Protein AF-A0A2T4TJX4-F1 (afdb_monomer_lite)

Structure (mmCIF, N/CA/C/O backbone):
data_AF-A0A2T4TJX4-F1
#
_entry.id   AF-A0A2T4TJX4-F1
#
loop_
_atom_site.group_PDB
_atom_site.id
_atom_site.type_symbol
_atom_site.label_atom_id
_atom_site.label_alt_id
_atom_site.label_comp_id
_atom_site.label_asym_id
_atom_site.label_entity_id
_atom_site.label_seq_id
_atom_site.pdbx_PDB_ins_code
_atom_site.Cartn_x
_atom_site.Cartn_y
_atom_site.Cartn_z
_atom_site.occupancy
_atom_site.B_iso_or_equiv
_atom_site.auth_seq_id
_atom_site.auth_comp_id
_atom_site.auth_asym_id
_atom_site.auth_atom_id
_atom_site.pdbx_PDB_model_num
ATOM 1 N N . MET A 1 1 ? -7.345 8.779 -8.470 1.00 85.12 1 MET A N 1
ATOM 2 C CA . MET A 1 1 ? -8.689 8.912 -7.868 1.00 85.12 1 MET A CA 1
ATOM 3 C C . MET A 1 1 ? -8.819 10.264 -7.173 1.00 85.12 1 MET A C 1
ATOM 5 O O . MET A 1 1 ? -7.843 10.689 -6.559 1.00 85.12 1 MET A O 1
ATOM 9 N N . PRO A 1 2 ? -9.970 10.950 -7.281 1.00 88.75 2 PRO A N 1
ATOM 10 C CA . PRO A 1 2 ? -10.201 12.232 -6.609 1.00 88.75 2 PRO A CA 1
ATOM 11 C C . PRO A 1 2 ? -10.253 12.102 -5.077 1.00 88.75 2 PRO A C 1
ATOM 13 O O . PRO A 1 2 ? -10.647 11.059 -4.547 1.00 88.75 2 PRO A O 1
ATOM 16 N N . ALA A 1 3 ? -9.875 13.160 -4.354 1.00 90.31 3 ALA A N 1
ATOM 17 C CA . ALA A 1 3 ? -9.869 13.176 -2.885 1.00 90.31 3 ALA A CA 1
ATOM 18 C C . ALA A 1 3 ? -11.285 13.048 -2.293 1.00 90.31 3 ALA A C 1
ATOM 20 O O . ALA A 1 3 ? -11.473 12.460 -1.227 1.00 90.31 3 ALA A O 1
ATOM 21 N N . GLU A 1 4 ? -12.278 13.536 -3.029 1.00 94.81 4 GLU A N 1
ATOM 22 C CA . GLU A 1 4 ? -13.701 13.536 -2.708 1.00 94.81 4 GLU A CA 1
ATOM 23 C C . GLU A 1 4 ? -14.242 12.114 -2.518 1.00 94.81 4 GLU A C 1
ATOM 25 O O . GLU A 1 4 ? -15.106 11.889 -1.671 1.00 94.81 4 GLU A O 1
ATOM 30 N N . VAL A 1 5 ? -13.696 11.129 -3.246 1.00 94.06 5 VAL A N 1
ATOM 31 C CA . VAL A 1 5 ? -14.071 9.715 -3.087 1.00 94.06 5 VAL A CA 1
ATOM 32 C C . VAL A 1 5 ? -13.666 9.212 -1.704 1.00 94.06 5 VAL A C 1
ATOM 34 O O . VAL A 1 5 ? -14.482 8.627 -0.990 1.00 94.06 5 VAL A O 1
ATOM 37 N N . PHE A 1 6 ? -12.429 9.489 -1.280 1.00 96.06 6 PHE A N 1
ATOM 38 C CA . PHE A 1 6 ? -11.968 9.122 0.058 1.00 96.06 6 PHE A CA 1
ATOM 39 C C . PHE A 1 6 ? -12.780 9.828 1.138 1.00 96.06 6 PHE A C 1
ATOM 41 O O . PHE A 1 6 ? -13.144 9.199 2.129 1.00 96.06 6 PHE A O 1
ATOM 48 N N . GLU A 1 7 ? -13.079 11.115 0.965 1.00 95.94 7 GLU A N 1
ATOM 49 C CA . GLU A 1 7 ? -13.890 11.875 1.918 1.00 95.94 7 GLU A CA 1
ATOM 50 C C . GLU A 1 7 ? -15.292 11.294 2.059 1.00 95.94 7 GLU A C 1
ATOM 52 O O . GLU A 1 7 ? -15.734 11.054 3.183 1.00 95.94 7 GLU A O 1
ATOM 57 N N . TYR A 1 8 ? -15.951 10.993 0.939 1.00 96.94 8 TYR A N 1
ATOM 58 C CA . TYR A 1 8 ? -17.270 10.374 0.929 1.00 96.94 8 TYR A CA 1
ATOM 59 C C . TYR A 1 8 ? -17.267 9.012 1.631 1.00 96.94 8 TYR A C 1
ATOM 61 O O . TYR A 1 8 ? -18.041 8.805 2.567 1.00 96.94 8 TYR A O 1
ATOM 69 N N . LEU A 1 9 ? -16.371 8.099 1.236 1.00 96.50 9 LEU A N 1
ATOM 70 C CA . LEU A 1 9 ? -16.286 6.756 1.820 1.00 96.50 9 LEU A CA 1
ATOM 71 C C . LEU A 1 9 ? -15.989 6.818 3.321 1.00 96.50 9 LEU A C 1
ATOM 73 O O . LEU A 1 9 ? -16.654 6.166 4.125 1.00 96.50 9 LEU A O 1
ATOM 77 N N . THR A 1 10 ? -15.020 7.650 3.709 1.00 95.19 10 THR A N 1
ATOM 78 C CA . THR A 1 10 ? -14.611 7.816 5.108 1.00 95.19 10 THR A CA 1
ATOM 79 C C . THR A 1 10 ? -15.735 8.395 5.947 1.00 95.19 10 THR A C 1
ATOM 81 O O . THR A 1 10 ? -15.991 7.900 7.043 1.00 95.19 10 THR A O 1
ATOM 84 N N . LYS A 1 11 ? -16.403 9.441 5.452 1.00 96.19 11 LYS A N 1
ATOM 85 C CA . LYS A 1 11 ? -17.504 10.096 6.154 1.00 96.19 11 LYS A CA 1
ATOM 86 C C . LYS A 1 11 ? -18.660 9.123 6.353 1.00 96.19 11 LYS A C 1
ATOM 88 O O . LYS A 1 11 ? -19.028 8.874 7.497 1.00 96.19 11 LYS A O 1
ATOM 93 N N . THR A 1 12 ? -19.143 8.508 5.274 1.00 96.69 12 THR A N 1
ATOM 94 C CA . THR A 1 12 ? -20.238 7.529 5.316 1.00 96.69 12 THR A CA 1
ATOM 95 C C . THR A 1 12 ? -19.931 6.390 6.289 1.00 96.69 12 THR A C 1
ATOM 97 O O . THR A 1 12 ? -20.727 6.096 7.176 1.00 96.69 12 THR A O 1
ATOM 100 N N . PHE A 1 13 ? -18.739 5.796 6.197 1.00 96.12 13 PHE A N 1
ATOM 101 C CA . PHE A 1 13 ? -18.341 4.689 7.065 1.00 96.12 13 PHE A CA 1
ATOM 102 C C . PHE A 1 13 ? -18.159 5.108 8.534 1.00 96.12 13 PHE A C 1
ATOM 104 O O . PHE A 1 13 ? -18.405 4.330 9.452 1.00 96.12 13 PHE A O 1
ATOM 111 N N . ASN A 1 14 ? -17.706 6.331 8.799 1.00 95.69 14 ASN A N 1
ATOM 112 C CA . ASN A 1 14 ? -17.482 6.794 10.166 1.00 95.69 14 ASN A CA 1
ATOM 113 C C . ASN A 1 14 ? -18.774 7.282 10.846 1.00 95.69 14 ASN A C 1
ATOM 115 O O . ASN A 1 14 ? -18.869 7.212 12.073 1.00 95.69 14 ASN A O 1
ATOM 119 N N . GLU A 1 15 ? -19.731 7.823 10.094 1.00 96.25 15 GLU A N 1
ATOM 120 C CA . GLU A 1 15 ? -20.992 8.355 10.630 1.00 96.25 15 GLU A CA 1
ATOM 121 C C . GLU A 1 15 ? -22.041 7.264 10.876 1.00 96.25 15 GLU A C 1
ATOM 123 O O . GLU A 1 15 ? -22.908 7.438 11.732 1.00 96.25 15 GLU A O 1
ATOM 128 N N . ASP A 1 16 ? -21.926 6.117 10.206 1.00 96.44 16 ASP A N 1
ATOM 129 C CA . ASP A 1 16 ? -22.797 4.967 10.429 1.00 96.44 16 ASP A CA 1
ATOM 130 C C . ASP A 1 16 ? -22.597 4.335 11.823 1.00 96.44 16 ASP A C 1
ATOM 132 O O . ASP A 1 16 ? -21.482 4.142 12.322 1.00 96.44 16 ASP A O 1
ATOM 136 N N . ASN A 1 17 ? -23.703 4.008 12.492 1.00 96.31 17 ASN A N 1
ATOM 137 C CA . ASN A 1 17 ? -23.692 3.513 13.868 1.00 96.31 17 ASN A CA 1
ATOM 138 C C . ASN A 1 17 ? -23.061 2.114 14.005 1.00 96.31 17 ASN A C 1
ATOM 140 O O . ASN A 1 17 ? -22.468 1.822 15.046 1.00 96.31 17 ASN A O 1
ATOM 144 N N . ILE A 1 18 ? -23.129 1.272 12.972 1.00 96.31 18 ILE A N 1
ATOM 145 C CA . ILE A 1 18 ? -22.550 -0.075 12.950 1.00 96.31 18 ILE A CA 1
ATOM 146 C C . ILE A 1 18 ? -21.033 0.012 12.752 1.00 96.31 18 ILE A C 1
ATOM 148 O O . ILE A 1 18 ? -20.277 -0.697 13.434 1.00 96.31 18 ILE A O 1
ATOM 152 N N . THR A 1 19 ? -20.573 0.880 11.848 1.00 96.38 19 THR A N 1
ATOM 153 C CA . THR A 1 19 ? -19.160 0.957 11.443 1.00 96.38 19 THR A CA 1
ATOM 154 C C . THR A 1 19 ? -18.342 2.015 12.185 1.00 96.38 19 THR A C 1
ATOM 156 O O . THR A 1 19 ? -17.115 1.907 12.228 1.00 96.38 19 THR A O 1
ATOM 159 N N . SER A 1 20 ? -18.973 2.960 12.890 1.00 95.12 20 SER A N 1
ATOM 160 C CA . SER A 1 20 ? -18.295 4.013 13.671 1.00 95.12 20 SER A CA 1
ATOM 161 C C . SER A 1 20 ? -17.261 3.500 14.686 1.00 95.12 20 SER A C 1
ATOM 163 O O . SER A 1 20 ? -16.271 4.179 14.965 1.00 95.12 20 SER A O 1
ATOM 165 N N . LYS A 1 21 ? -17.426 2.280 15.212 1.00 95.38 21 LYS A N 1
ATOM 166 C CA . LYS A 1 21 ? -16.451 1.631 16.112 1.00 95.38 21 LYS A CA 1
ATOM 167 C C . LYS A 1 21 ? -15.085 1.364 15.462 1.00 95.38 21 LYS A C 1
ATOM 169 O O . LYS A 1 21 ? -14.114 1.110 16.172 1.00 95.38 21 LYS A O 1
ATOM 174 N N . TYR A 1 22 ? -15.003 1.427 14.134 1.00 95.06 22 TYR A N 1
ATOM 175 C CA . TYR A 1 22 ? -13.787 1.210 13.354 1.00 95.06 22 TYR A CA 1
ATOM 176 C C . TYR A 1 22 ? -13.114 2.511 12.889 1.00 95.06 22 TYR A C 1
ATOM 178 O O . TYR A 1 22 ? -12.171 2.457 12.104 1.00 95.06 22 TYR A O 1
ATOM 186 N N . LYS A 1 23 ? -13.552 3.682 13.379 1.00 94.19 23 LYS A N 1
ATOM 187 C CA . LYS A 1 23 ? -12.984 4.998 13.018 1.00 94.19 23 LYS A CA 1
ATOM 188 C C . LYS A 1 23 ? -11.459 5.037 13.059 1.00 94.19 23 LYS A C 1
ATOM 190 O O . LYS A 1 23 ? -10.845 5.572 12.139 1.00 94.19 23 LYS A O 1
ATOM 195 N N . GLU A 1 24 ? -10.873 4.414 14.078 1.00 91.94 24 GLU A N 1
ATOM 196 C CA . GLU A 1 24 ? -9.431 4.449 14.313 1.00 91.94 24 GLU A CA 1
ATOM 197 C C . GLU A 1 24 ? -8.616 3.406 13.540 1.00 91.94 24 GLU A C 1
ATOM 199 O O . GLU A 1 24 ? -7.388 3.466 13.5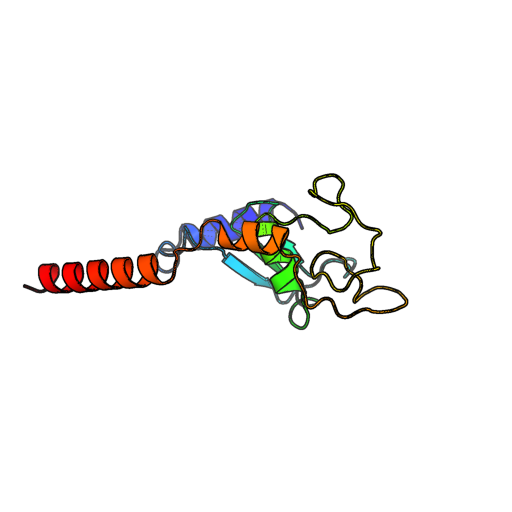86 1.00 91.94 24 GLU A O 1
ATOM 204 N N . TYR A 1 25 ? -9.267 2.490 12.825 1.00 93.56 25 TYR A N 1
ATOM 205 C CA . TYR A 1 25 ? -8.611 1.426 12.067 1.00 93.56 25 TYR A CA 1
ATOM 206 C C . TYR A 1 25 ? -8.250 1.900 10.657 1.00 93.56 25 TYR A C 1
ATOM 208 O O . TYR A 1 25 ? -8.874 2.820 10.123 1.00 93.56 25 TYR A O 1
ATOM 216 N N . HIS A 1 26 ? -7.274 1.228 10.045 1.00 94.69 26 HIS A N 1
ATOM 217 C CA . HIS A 1 26 ? -7.072 1.313 8.602 1.00 94.69 26 HIS A CA 1
ATOM 218 C C . HIS A 1 26 ? -8.270 0.676 7.889 1.00 94.69 26 HIS A C 1
ATOM 220 O O . HIS A 1 26 ? -8.765 -0.373 8.308 1.00 94.69 26 HIS A O 1
ATOM 226 N N . LYS A 1 27 ? -8.743 1.326 6.830 1.00 96.25 27 LYS A N 1
ATOM 227 C CA . LYS A 1 27 ? -9.905 0.939 6.034 1.00 96.25 27 LYS A CA 1
ATOM 228 C C . LYS A 1 27 ? -9.439 0.738 4.606 1.00 96.25 27 LYS A C 1
ATOM 230 O O . LYS A 1 27 ? -8.871 1.646 4.002 1.00 96.25 27 LYS A O 1
ATOM 235 N N . ILE A 1 28 ? -9.696 -0.456 4.094 1.00 97.56 28 ILE A N 1
ATOM 236 C CA . ILE A 1 28 ? -9.428 -0.819 2.710 1.00 97.56 28 ILE A CA 1
ATOM 237 C C . ILE A 1 28 ? -10.790 -1.031 2.058 1.00 97.56 28 ILE A C 1
ATOM 239 O O . ILE A 1 28 ? -11.534 -1.930 2.452 1.00 97.56 28 ILE A O 1
ATOM 243 N N . PHE A 1 29 ? -11.138 -0.158 1.120 1.00 97.25 29 PHE A N 1
ATOM 244 C CA . PHE A 1 29 ? -12.376 -0.232 0.358 1.00 97.25 29 PHE A CA 1
ATOM 245 C C . PHE A 1 29 ? -12.101 -0.936 -0.966 1.00 97.25 29 PHE A C 1
ATOM 247 O O . PHE A 1 29 ? -11.223 -0.521 -1.717 1.00 97.25 29 PHE A O 1
ATOM 254 N N . PHE A 1 30 ? -12.862 -1.984 -1.256 1.00 96.81 30 PHE A N 1
ATOM 255 C CA . PHE A 1 30 ? -12.781 -2.703 -2.522 1.00 96.81 30 PHE A CA 1
ATOM 256 C C . PHE A 1 30 ? -13.939 -2.265 -3.409 1.00 96.81 30 PHE A C 1
ATOM 258 O O . PHE A 1 30 ? -15.099 -2.445 -3.036 1.00 96.81 30 PHE A O 1
ATOM 265 N N . LEU A 1 31 ? -13.626 -1.681 -4.561 1.00 94.88 31 LEU A N 1
ATOM 266 C CA . LEU A 1 31 ? -14.616 -1.243 -5.538 1.00 94.88 31 LEU A CA 1
ATOM 267 C C . LEU A 1 31 ? -14.474 -2.106 -6.787 1.00 94.88 31 LEU A C 1
ATOM 269 O O . LEU A 1 31 ? -13.397 -2.188 -7.374 1.00 94.88 31 LEU A O 1
ATOM 273 N N . ASN A 1 32 ? -15.566 -2.744 -7.206 1.00 94.50 32 ASN A N 1
ATOM 274 C CA . ASN A 1 32 ? -15.597 -3.521 -8.444 1.00 94.50 32 ASN A CA 1
ATOM 275 C C . ASN A 1 32 ? -15.769 -2.598 -9.663 1.00 94.50 32 ASN A C 1
ATOM 277 O O . ASN A 1 32 ? -16.734 -2.702 -10.416 1.00 94.50 32 ASN A O 1
ATOM 281 N N . GLU A 1 33 ? -14.851 -1.648 -9.798 1.00 92.62 33 GLU A N 1
ATOM 282 C CA . GLU A 1 33 ? -14.835 -0.615 -10.828 1.00 92.62 33 GLU A CA 1
ATOM 283 C C . GLU A 1 33 ? -13.431 -0.502 -11.425 1.00 92.62 33 GLU A C 1
ATOM 285 O O . GLU A 1 33 ? -12.447 -0.940 -10.825 1.00 92.62 33 GLU A O 1
ATOM 290 N N . LYS A 1 34 ? -13.344 0.104 -12.609 1.00 91.88 34 LYS A N 1
ATOM 291 C CA . LYS A 1 34 ? -12.090 0.498 -13.253 1.00 91.88 34 LYS A CA 1
ATOM 292 C C . LYS A 1 34 ? -12.090 2.011 -13.458 1.00 91.88 34 LYS A C 1
ATOM 294 O O . LYS A 1 34 ? -13.156 2.601 -13.627 1.00 91.88 34 LYS A O 1
ATOM 299 N N . ASN A 1 35 ? -10.916 2.635 -13.468 1.00 88.19 35 ASN A N 1
ATOM 300 C CA . ASN A 1 35 ? -10.783 4.015 -13.937 1.00 88.19 35 ASN A CA 1
ATOM 301 C C . ASN A 1 35 ? -10.882 4.093 -15.470 1.00 88.19 35 ASN A C 1
ATOM 303 O O . ASN A 1 35 ? -10.704 3.089 -16.153 1.00 88.19 35 ASN A O 1
ATOM 307 N N . GLU A 1 36 ? -11.158 5.290 -15.997 1.00 84.94 36 GLU A N 1
ATOM 308 C CA . GLU A 1 36 ? -11.407 5.529 -17.430 1.00 84.94 36 GLU A CA 1
ATOM 309 C C . GLU A 1 36 ? -10.291 5.007 -18.346 1.00 84.94 36 GLU A C 1
ATOM 311 O O . GLU A 1 36 ? -10.566 4.465 -19.412 1.00 84.94 36 GLU A O 1
ATOM 316 N N . ASP A 1 37 ? -9.037 5.145 -17.919 1.00 85.56 37 ASP A N 1
ATOM 317 C CA . ASP A 1 37 ? -7.839 4.708 -18.635 1.00 85.56 37 ASP A CA 1
ATOM 318 C C . ASP A 1 37 ? -7.305 3.340 -18.167 1.00 85.56 37 ASP A C 1
ATOM 320 O O . ASP A 1 37 ? -6.230 2.929 -18.596 1.00 85.56 37 ASP A O 1
ATOM 324 N N . GLU A 1 38 ? -8.031 2.638 -17.285 1.00 82.00 38 GLU A N 1
ATOM 325 C CA . GLU A 1 38 ? -7.698 1.324 -16.696 1.00 82.00 38 GLU A CA 1
ATOM 326 C C . GLU A 1 38 ? -6.288 1.210 -16.068 1.00 82.00 38 GLU A C 1
ATOM 328 O O . GLU A 1 38 ? -5.806 0.116 -15.777 1.00 82.00 38 GLU A O 1
ATOM 333 N N . SER A 1 39 ? -5.619 2.341 -15.835 1.00 86.00 39 SER A N 1
ATOM 334 C CA . SER A 1 39 ? -4.233 2.410 -15.364 1.00 86.00 39 SER A CA 1
ATOM 335 C C . SER A 1 39 ? -4.083 2.317 -13.843 1.00 86.00 39 SER A C 1
ATOM 337 O O . SER A 1 39 ? -2.973 2.137 -13.342 1.00 86.00 39 SER A O 1
ATOM 339 N N . LEU A 1 40 ? -5.180 2.465 -13.091 1.00 90.62 40 LEU A N 1
ATOM 340 C CA . LEU A 1 40 ? -5.161 2.574 -11.638 1.00 90.62 40 LEU A CA 1
ATOM 341 C C . LEU A 1 40 ? -5.738 1.311 -11.016 1.00 90.62 40 LEU A C 1
ATOM 343 O O . LEU A 1 40 ? -6.900 0.965 -11.216 1.00 90.62 40 LEU A O 1
ATOM 347 N N . TYR A 1 41 ? -4.917 0.637 -10.223 1.00 94.94 41 TYR A N 1
ATOM 348 C CA . TYR A 1 41 ? -5.297 -0.616 -9.578 1.00 94.94 41 TYR A CA 1
ATOM 349 C C . TYR A 1 41 ? -5.739 -0.371 -8.135 1.00 94.94 41 TYR A C 1
ATOM 351 O O . TYR A 1 41 ? -6.603 -1.067 -7.605 1.00 94.94 41 TYR A O 1
ATOM 359 N N . GLY A 1 42 ? -5.190 0.662 -7.503 1.00 95.81 42 GLY A N 1
ATOM 360 C CA . GLY A 1 42 ? -5.529 1.093 -6.161 1.00 95.81 42 GLY A CA 1
ATOM 361 C C . GLY A 1 42 ? -4.891 2.438 -5.853 1.00 95.81 42 GLY A C 1
ATOM 362 O O . GLY A 1 42 ? -4.139 2.984 -6.657 1.00 95.81 42 GLY A O 1
ATOM 363 N N . GLN A 1 43 ? -5.259 3.006 -4.712 1.00 96.81 43 GLN A N 1
ATOM 364 C CA . GLN A 1 43 ? -4.683 4.241 -4.212 1.00 96.81 43 GLN A CA 1
ATOM 365 C C . GLN A 1 43 ? -4.859 4.333 -2.691 1.00 96.81 43 GLN A C 1
ATOM 367 O O . GLN A 1 43 ? -5.970 4.212 -2.169 1.00 96.81 43 GLN A O 1
ATOM 372 N N . ALA A 1 44 ? -3.784 4.627 -1.970 1.00 97.56 44 ALA A N 1
ATOM 373 C CA . ALA A 1 44 ? -3.853 5.198 -0.631 1.00 97.56 44 ALA A CA 1
ATOM 374 C C . ALA A 1 44 ? -4.248 6.676 -0.702 1.00 97.56 44 ALA A C 1
ATOM 376 O O . ALA A 1 44 ? -3.776 7.412 -1.572 1.00 97.56 44 ALA A O 1
ATOM 377 N N . ARG A 1 45 ? -5.047 7.162 0.256 1.00 96.56 45 ARG A N 1
ATOM 378 C CA . ARG A 1 45 ? -5.454 8.579 0.297 1.00 96.56 45 ARG A CA 1
ATOM 379 C C . ARG A 1 45 ? -4.248 9.519 0.251 1.00 96.56 45 ARG A C 1
ATOM 381 O O . ARG A 1 45 ? -4.281 10.554 -0.408 1.00 96.56 45 ARG A O 1
ATOM 388 N N . LYS A 1 46 ? -3.212 9.165 1.010 1.00 95.56 46 LYS A N 1
ATOM 389 C CA . LYS A 1 46 ? -1.881 9.780 1.037 1.00 95.56 46 LYS A CA 1
ATOM 390 C C . LYS A 1 46 ? -0.923 8.886 1.828 1.00 95.56 46 LYS A C 1
ATOM 392 O O . LYS A 1 46 ? -1.366 7.976 2.534 1.00 95.56 46 LYS A O 1
ATOM 397 N N . ILE A 1 47 ? 0.366 9.213 1.787 1.00 95.12 47 ILE A N 1
ATOM 398 C CA . ILE A 1 47 ? 1.347 8.653 2.723 1.00 95.12 47 ILE A CA 1
ATOM 399 C C . ILE A 1 47 ? 0.932 8.996 4.161 1.00 95.12 47 ILE A C 1
ATOM 401 O O . ILE A 1 47 ? 0.533 10.135 4.425 1.00 95.12 47 ILE A O 1
ATOM 405 N N . CYS A 1 48 ? 1.009 8.027 5.076 1.00 94.25 48 CYS A N 1
ATOM 406 C CA . CYS A 1 48 ? 0.545 8.169 6.463 1.00 94.25 48 CYS A CA 1
ATOM 407 C C . CYS A 1 48 ? -0.946 8.565 6.541 1.00 94.25 48 CYS A C 1
ATOM 409 O O . CYS A 1 48 ? -1.313 9.658 6.987 1.00 94.25 48 CYS A O 1
ATOM 411 N N . SER A 1 49 ? -1.825 7.675 6.080 1.00 95.12 49 SER A N 1
ATOM 412 C CA . SER A 1 49 ? -3.285 7.827 6.139 1.00 95.12 49 SER A CA 1
ATOM 413 C C . SER A 1 49 ? -3.961 6.542 6.607 1.00 95.12 49 SER A C 1
ATOM 415 O O . SER A 1 49 ? -3.305 5.527 6.797 1.00 95.12 49 SER A O 1
ATOM 417 N N . LYS A 1 50 ? -5.279 6.573 6.833 1.00 95.19 50 LYS A N 1
ATOM 418 C CA . LYS A 1 50 ? -6.029 5.385 7.271 1.00 95.19 50 LYS A CA 1
ATOM 419 C C . LYS A 1 50 ? -6.847 4.757 6.154 1.00 95.19 50 LYS A C 1
ATOM 421 O O . LYS A 1 50 ? -7.514 3.760 6.402 1.00 95.19 50 LYS A O 1
ATOM 426 N N . GLU A 1 51 ? -6.842 5.332 4.958 1.00 97.50 51 GLU A N 1
ATOM 427 C CA . GLU A 1 51 ? -7.788 4.971 3.912 1.00 97.50 51 GLU A CA 1
ATOM 428 C C . GLU A 1 51 ? -7.091 4.567 2.623 1.00 97.50 51 GLU A C 1
ATOM 430 O O . GLU A 1 51 ? -6.245 5.287 2.093 1.00 97.50 51 GLU A O 1
ATOM 435 N N . VAL A 1 52 ? -7.504 3.411 2.118 1.00 98.00 52 VAL A N 1
ATOM 436 C CA . VAL A 1 52 ? -7.041 2.810 0.875 1.00 98.00 52 VAL A CA 1
ATOM 437 C C . VAL A 1 52 ? -8.257 2.408 0.059 1.00 98.00 52 VAL A C 1
ATOM 439 O O . VAL A 1 52 ? -9.228 1.885 0.607 1.00 98.00 52 VAL A O 1
ATOM 442 N N . VAL A 1 53 ? -8.190 2.624 -1.247 1.00 97.75 53 VAL A N 1
ATOM 443 C CA . VAL A 1 53 ? -9.141 2.066 -2.205 1.00 97.75 53 VAL A CA 1
ATOM 444 C C . VAL A 1 53 ? -8.394 1.113 -3.128 1.00 97.75 53 VAL A C 1
ATOM 446 O O . VAL A 1 53 ? -7.328 1.453 -3.632 1.00 97.75 53 VAL A O 1
ATOM 449 N N . VAL A 1 54 ? -8.956 -0.069 -3.358 1.00 97.69 54 VAL A N 1
ATOM 450 C CA . VAL A 1 54 ? -8.486 -1.038 -4.351 1.00 97.69 54 VAL A CA 1
ATOM 451 C C . VAL A 1 54 ? -9.600 -1.226 -5.376 1.00 97.69 54 VAL A C 1
ATOM 453 O O . VAL A 1 54 ? -10.753 -1.470 -5.015 1.00 97.69 54 VAL A O 1
ATOM 456 N N . LEU A 1 55 ? -9.250 -1.064 -6.645 1.00 96.56 55 LEU A N 1
ATOM 457 C CA . LEU A 1 55 ? -10.141 -1.198 -7.792 1.00 96.56 55 LEU A CA 1
ATOM 458 C C . LEU A 1 55 ? -10.100 -2.627 -8.344 1.00 96.56 55 LEU A C 1
ATOM 460 O O . LEU A 1 55 ? -9.215 -3.409 -7.994 1.00 96.56 55 LEU A O 1
ATOM 464 N N . ALA A 1 56 ? -11.040 -2.962 -9.232 1.00 95.50 56 ALA A N 1
ATOM 465 C CA . ALA A 1 56 ? -11.188 -4.308 -9.786 1.00 95.50 56 ALA A CA 1
ATOM 466 C C . ALA A 1 56 ? -9.879 -4.913 -10.346 1.00 95.50 56 ALA A C 1
ATOM 468 O O . ALA A 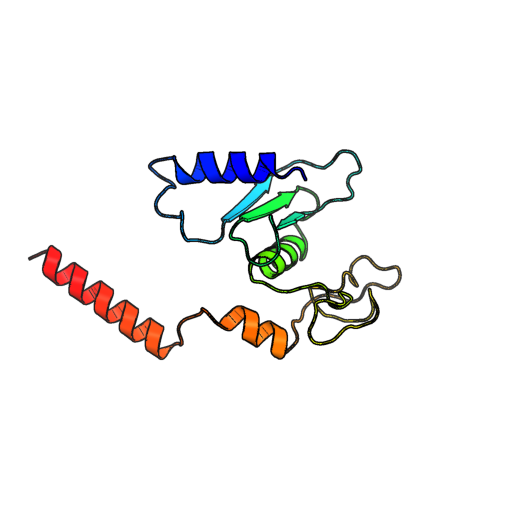1 56 ? -9.621 -6.084 -10.061 1.00 95.50 56 ALA A O 1
ATOM 469 N N . PRO A 1 57 ? -9.021 -4.164 -11.074 1.00 93.56 57 PRO A N 1
ATOM 470 C CA . PRO A 1 57 ? -7.763 -4.706 -11.593 1.00 93.56 57 PRO A CA 1
ATOM 471 C C . PRO A 1 57 ? -6.778 -5.158 -10.501 1.00 93.56 57 PRO A C 1
ATOM 473 O O . PRO A 1 57 ? -6.079 -6.147 -10.694 1.00 93.56 57 PRO A O 1
ATOM 476 N N . GLY A 1 58 ? -6.765 -4.487 -9.342 1.00 93.81 58 GLY A N 1
ATOM 477 C CA . GLY A 1 58 ? -5.840 -4.750 -8.231 1.00 93.81 58 GLY A CA 1
ATOM 478 C C . GLY A 1 58 ? -6.349 -5.747 -7.184 1.00 93.81 58 GLY A C 1
ATOM 479 O O . GLY A 1 58 ? -5.751 -5.890 -6.118 1.00 93.81 58 GLY A O 1
ATOM 480 N N . LEU A 1 59 ? -7.479 -6.424 -7.429 1.00 93.00 59 LEU A N 1
ATOM 481 C CA . LEU A 1 59 ? -8.064 -7.376 -6.469 1.00 93.00 59 LEU A CA 1
ATOM 482 C C . LEU A 1 59 ? -7.306 -8.708 -6.377 1.00 93.00 59 LEU A C 1
ATOM 484 O O . LEU A 1 59 ? -7.583 -9.509 -5.481 1.00 93.00 59 LEU A O 1
ATOM 488 N N . HIS A 1 60 ? -6.398 -8.979 -7.315 1.00 90.00 60 HIS A N 1
ATOM 489 C CA . HIS A 1 60 ? -5.780 -10.295 -7.497 1.00 90.00 60 HIS A CA 1
ATOM 490 C C . HIS A 1 60 ? -4.248 -10.282 -7.422 1.00 90.00 60 HIS A C 1
ATOM 492 O O . HIS A 1 60 ? -3.625 -11.315 -7.664 1.00 90.00 60 HIS A O 1
ATOM 498 N N . ASP A 1 61 ? -3.643 -9.148 -7.071 1.00 92.06 61 ASP A N 1
ATOM 499 C CA . ASP A 1 61 ? -2.192 -8.961 -7.019 1.00 92.06 61 ASP A CA 1
ATOM 500 C C . ASP A 1 61 ? -1.739 -8.284 -5.707 1.00 92.06 61 ASP A C 1
ATOM 502 O O . ASP A 1 61 ? -2.445 -8.278 -4.692 1.00 92.06 61 ASP A O 1
ATOM 506 N N . THR A 1 62 ? -0.522 -7.739 -5.700 1.00 94.69 62 THR A N 1
ATOM 507 C CA . THR A 1 62 ? 0.084 -7.082 -4.537 1.00 94.69 62 THR A CA 1
ATOM 508 C C . THR A 1 62 ? -0.436 -5.666 -4.276 1.00 94.69 62 THR A C 1
ATOM 510 O O . THR A 1 62 ? -0.042 -5.072 -3.270 1.00 94.69 62 THR A O 1
ATOM 513 N N . THR A 1 63 ? -1.341 -5.127 -5.103 1.00 96.00 63 THR A N 1
ATOM 514 C CA . THR A 1 63 ? -1.865 -3.752 -4.999 1.00 96.00 63 THR A CA 1
ATOM 515 C C . THR A 1 63 ? -2.407 -3.453 -3.608 1.00 96.00 63 THR A C 1
ATOM 517 O O . THR A 1 63 ? -2.061 -2.440 -3.007 1.00 96.00 63 THR A O 1
ATOM 520 N N . CYS A 1 64 ? -3.219 -4.351 -3.040 1.00 96.69 64 CYS A N 1
ATOM 521 C CA . CYS A 1 64 ? -3.789 -4.133 -1.709 1.00 96.69 64 CYS A CA 1
ATOM 522 C C . CYS A 1 64 ? -2.704 -3.909 -0.643 1.00 96.69 64 CYS A C 1
ATOM 524 O O . CYS A 1 64 ? -2.856 -3.052 0.230 1.00 96.69 64 CYS A O 1
ATOM 526 N N . ALA A 1 65 ? -1.616 -4.677 -0.701 1.00 96.44 65 ALA A N 1
ATOM 527 C CA . ALA A 1 65 ? -0.506 -4.540 0.230 1.00 96.44 65 ALA A CA 1
ATOM 528 C C . ALA A 1 65 ? 0.339 -3.292 -0.079 1.00 96.44 65 ALA A C 1
ATOM 530 O O . ALA A 1 65 ? 0.683 -2.565 0.849 1.00 96.44 65 ALA A O 1
ATOM 531 N N . HIS A 1 66 ? 0.598 -3.002 -1.358 1.00 97.62 66 HIS A N 1
ATOM 532 C CA . HIS A 1 66 ? 1.311 -1.804 -1.813 1.00 97.62 66 HIS A CA 1
ATOM 533 C C . HIS A 1 66 ? 0.644 -0.514 -1.311 1.00 97.62 66 HIS A C 1
ATOM 535 O O . HIS A 1 66 ? 1.274 0.322 -0.660 1.00 97.62 66 HIS A O 1
ATOM 541 N N . GLU A 1 67 ? -0.665 -0.382 -1.527 1.00 97.81 67 GLU A N 1
ATOM 542 C CA . GLU A 1 67 ? -1.409 0.805 -1.109 1.00 97.81 67 GLU A CA 1
ATOM 543 C C . GLU A 1 67 ? -1.561 0.887 0.413 1.00 97.81 67 GLU A C 1
ATOM 545 O O . GLU A 1 67 ? -1.443 1.963 1.005 1.00 97.81 67 GLU A O 1
ATOM 550 N N . LEU A 1 68 ? -1.750 -0.247 1.097 1.00 97.25 68 LEU A N 1
ATOM 551 C CA . LEU A 1 68 ? -1.719 -0.258 2.559 1.00 97.25 68 LEU A CA 1
ATOM 552 C C . LEU A 1 68 ? -0.360 0.206 3.094 1.00 97.25 68 LEU A C 1
ATOM 554 O O . LEU A 1 68 ? -0.306 0.918 4.094 1.00 97.25 68 LEU A O 1
ATOM 558 N N . PHE A 1 69 ? 0.738 -0.149 2.435 1.00 97.44 69 PHE A N 1
ATOM 559 C CA . PHE A 1 69 ? 2.072 0.267 2.850 1.00 97.44 69 PHE A CA 1
ATOM 560 C C . PHE A 1 69 ? 2.307 1.761 2.650 1.00 97.44 69 PHE A C 1
ATOM 562 O O . PHE A 1 69 ? 2.900 2.387 3.527 1.00 97.44 69 PHE A O 1
ATOM 569 N N . HIS A 1 70 ? 1.753 2.369 1.600 1.00 97.69 70 HIS A N 1
ATOM 570 C CA . HIS A 1 70 ? 1.675 3.828 1.508 1.00 97.69 70 HIS A CA 1
ATOM 571 C C . HIS A 1 70 ? 0.904 4.441 2.679 1.00 97.69 70 HIS A C 1
ATOM 573 O O . HIS A 1 70 ? 1.400 5.361 3.336 1.00 97.69 70 HIS A O 1
ATOM 579 N N . ALA A 1 71 ? -0.278 3.907 2.992 1.00 96.56 71 ALA A N 1
ATOM 580 C CA . ALA A 1 71 ? -1.077 4.372 4.123 1.00 96.56 71 ALA A CA 1
ATOM 581 C C . ALA A 1 71 ? -0.314 4.248 5.460 1.00 96.56 71 ALA A C 1
ATOM 583 O O . ALA A 1 71 ? -0.390 5.151 6.290 1.00 96.56 71 ALA A O 1
ATOM 584 N N . LEU A 1 72 ? 0.510 3.208 5.615 1.00 95.62 72 LEU A N 1
ATOM 585 C CA . LEU A 1 72 ? 1.383 2.983 6.773 1.00 95.62 72 LEU A CA 1
ATOM 586 C C . LEU A 1 72 ? 2.700 3.780 6.750 1.00 95.62 72 LEU A C 1
ATOM 588 O O . LEU A 1 72 ? 3.455 3.715 7.717 1.00 95.62 72 LEU A O 1
ATOM 592 N N . GLY A 1 73 ? 2.974 4.552 5.695 1.00 95.44 73 GLY A N 1
ATOM 593 C CA . GLY A 1 73 ? 4.089 5.503 5.653 1.00 95.44 73 GLY A CA 1
ATOM 594 C C . GLY A 1 73 ? 5.263 5.125 4.750 1.00 95.44 73 GLY A C 1
ATOM 595 O O . GLY A 1 73 ? 6.261 5.845 4.730 1.00 95.44 73 GLY A O 1
ATOM 596 N N . LEU A 1 74 ? 5.179 4.029 3.991 1.00 97.31 74 LEU A N 1
ATOM 597 C CA . LEU A 1 74 ? 6.229 3.666 3.042 1.00 97.31 74 LEU A CA 1
ATOM 598 C C . LEU A 1 74 ? 6.118 4.477 1.753 1.00 97.31 74 LEU A C 1
ATOM 600 O O . LEU A 1 74 ? 5.043 4.637 1.181 1.00 97.31 74 LEU A O 1
ATOM 604 N N . TYR A 1 75 ? 7.260 4.938 1.257 1.00 97.38 75 TYR A N 1
ATOM 605 C CA . TYR A 1 75 ? 7.392 5.511 -0.079 1.00 97.38 75 TYR A CA 1
ATOM 606 C C . TYR A 1 75 ? 7.808 4.436 -1.084 1.00 97.38 75 TYR A C 1
ATOM 608 O O . TYR A 1 75 ? 8.326 3.381 -0.703 1.00 97.38 75 TYR A O 1
ATOM 616 N N . HIS A 1 76 ? 7.646 4.740 -2.374 1.00 97.62 76 HIS A N 1
ATOM 617 C CA . HIS A 1 76 ? 8.278 3.962 -3.440 1.00 97.62 76 HIS A CA 1
ATOM 618 C C . HIS A 1 76 ? 9.791 3.842 -3.223 1.00 97.62 76 HIS A C 1
ATOM 620 O O . HIS A 1 76 ? 10.444 4.768 -2.728 1.00 97.62 76 HIS A O 1
ATOM 626 N N . SER A 1 77 ? 10.359 2.707 -3.624 1.00 97.44 77 SER A N 1
ATOM 627 C CA . SER A 1 77 ? 11.811 2.438 -3.640 1.00 97.44 77 SER A CA 1
ATOM 628 C C . SER A 1 77 ? 12.606 3.510 -4.396 1.00 97.44 77 SER A C 1
ATOM 630 O O . SER A 1 77 ? 13.713 3.863 -4.003 1.00 97.44 77 SER A O 1
ATOM 632 N N . PHE A 1 78 ? 12.025 4.047 -5.466 1.00 97.19 78 PHE A N 1
ATOM 633 C CA . PHE A 1 78 ? 12.612 5.048 -6.355 1.00 97.19 78 PHE A CA 1
ATOM 634 C C . PHE A 1 78 ? 12.227 6.491 -5.991 1.00 97.19 78 PHE A C 1
ATOM 636 O O . PHE A 1 78 ? 12.532 7.425 -6.732 1.00 97.19 78 PHE A O 1
ATOM 643 N N . SER A 1 79 ? 11.553 6.703 -4.856 1.00 96.94 79 SER A N 1
ATOM 644 C CA . SER A 1 79 ? 11.242 8.048 -4.368 1.00 96.94 79 SER A CA 1
ATOM 645 C C . SER A 1 79 ? 12.467 8.703 -3.727 1.00 96.94 79 SER A C 1
ATOM 647 O O . SER A 1 79 ? 13.171 8.088 -2.925 1.00 96.94 79 SER A O 1
ATOM 649 N N . SER A 1 80 ? 12.678 9.989 -4.012 1.00 96.00 80 SER A N 1
ATOM 650 C CA . SER A 1 80 ? 13.681 10.819 -3.329 1.00 96.00 80 SER A CA 1
ATOM 651 C C . SER A 1 80 ? 13.311 11.147 -1.878 1.00 96.00 80 SER A C 1
ATOM 653 O O . SER A 1 80 ? 14.150 11.634 -1.128 1.00 96.00 80 SER A O 1
ATOM 655 N N . SER A 1 81 ? 12.064 10.888 -1.467 1.00 94.62 81 SER A N 1
ATOM 656 C CA . SER A 1 81 ? 11.618 11.006 -0.070 1.00 94.62 81 SER A CA 1
ATOM 657 C C . SER A 1 81 ? 11.914 9.756 0.767 1.00 94.62 81 SER A C 1
ATOM 659 O O . SER A 1 81 ? 11.622 9.738 1.960 1.00 94.62 81 SER A O 1
ATOM 661 N N . ASN A 1 82 ? 12.459 8.702 0.154 1.00 93.06 82 ASN A N 1
ATOM 662 C CA . ASN A 1 82 ? 12.845 7.476 0.841 1.00 93.06 82 ASN A CA 1
ATOM 663 C C . ASN A 1 82 ? 14.243 7.619 1.477 1.00 93.06 82 ASN A C 1
ATOM 665 O O . ASN A 1 82 ? 15.069 8.393 1.001 1.00 93.06 82 ASN A O 1
ATOM 669 N N . LEU A 1 83 ? 14.532 6.849 2.532 1.00 91.25 83 LEU A N 1
ATOM 670 C CA . LEU A 1 83 ? 15.856 6.830 3.176 1.00 91.25 83 LEU A CA 1
ATOM 671 C C . LEU A 1 83 ? 16.955 6.371 2.204 1.00 91.25 83 LEU A C 1
ATOM 673 O O . LEU A 1 83 ? 18.084 6.859 2.241 1.00 91.25 83 LEU A O 1
ATOM 677 N N . HIS A 1 84 ? 16.602 5.426 1.335 1.00 94.00 84 HIS A N 1
ATOM 678 C CA . HIS A 1 84 ? 17.441 4.922 0.260 1.00 94.00 84 HIS A CA 1
ATOM 679 C C . HIS A 1 84 ? 16.634 4.933 -1.037 1.00 94.00 84 HIS A C 1
ATOM 681 O O . HIS A 1 84 ? 15.510 4.430 -1.064 1.00 94.00 84 HIS A O 1
ATOM 687 N N . THR A 1 85 ? 17.212 5.495 -2.096 1.00 96.31 85 THR A N 1
ATOM 688 C CA . THR A 1 85 ? 16.597 5.553 -3.425 1.00 96.31 85 THR A CA 1
ATOM 689 C C . THR A 1 85 ? 17.259 4.537 -4.347 1.00 96.31 85 THR A C 1
ATOM 691 O O . THR A 1 85 ? 18.485 4.492 -4.448 1.00 96.31 85 THR A O 1
ATOM 694 N N . PHE A 1 86 ? 16.443 3.744 -5.033 1.00 96.38 86 PHE A N 1
ATOM 695 C CA . PHE A 1 86 ? 16.877 2.727 -5.988 1.00 96.38 86 PHE A CA 1
ATOM 696 C C . PHE A 1 86 ? 16.344 3.030 -7.388 1.00 96.38 86 PHE A C 1
ATOM 698 O O . PHE A 1 86 ? 15.438 3.843 -7.567 1.00 96.38 86 PHE A O 1
ATOM 705 N N . GLU A 1 87 ? 16.923 2.383 -8.397 1.00 96.75 87 GLU A N 1
ATOM 706 C CA . GLU A 1 87 ? 16.385 2.441 -9.753 1.00 96.75 87 GLU A CA 1
ATOM 707 C C . GLU A 1 87 ? 15.045 1.698 -9.804 1.00 96.75 87 GLU A C 1
ATOM 709 O O . GLU A 1 87 ? 14.940 0.566 -9.334 1.00 96.75 87 GLU A O 1
ATOM 714 N N . LYS A 1 88 ? 14.032 2.348 -10.383 1.00 96.62 88 LYS A N 1
ATOM 715 C CA . LYS A 1 88 ? 12.687 1.793 -10.539 1.00 96.62 88 LYS A CA 1
ATOM 716 C C . LYS A 1 88 ? 12.713 0.482 -11.337 1.00 96.62 88 LYS A C 1
ATOM 718 O O . LYS A 1 88 ? 13.407 0.397 -12.352 1.00 96.62 88 LYS A O 1
ATOM 723 N N . ASN A 1 89 ? 11.869 -0.476 -10.949 1.00 96.81 89 ASN A N 1
ATOM 724 C CA . ASN A 1 89 ? 11.675 -1.767 -11.618 1.00 96.81 89 ASN A CA 1
ATOM 725 C C . ASN A 1 89 ? 12.917 -2.690 -11.588 1.00 96.81 89 ASN A C 1
ATOM 727 O O . ASN A 1 89 ? 13.186 -3.393 -12.570 1.00 96.81 89 ASN A O 1
ATOM 731 N N . LYS A 1 90 ? 13.725 -2.658 -10.520 1.00 97.06 90 LYS A N 1
ATOM 732 C CA . LYS A 1 90 ? 14.987 -3.429 -10.417 1.00 97.06 90 LYS A CA 1
ATOM 733 C C . LYS A 1 90 ? 15.092 -4.311 -9.178 1.00 97.06 90 LYS A C 1
ATOM 735 O O . LYS A 1 90 ? 16.088 -5.016 -9.024 1.00 97.06 90 LYS A O 1
ATOM 740 N N . THR A 1 91 ? 14.103 -4.278 -8.298 1.00 96.94 91 THR A N 1
ATOM 741 C CA . THR A 1 91 ? 14.141 -4.932 -6.990 1.00 96.94 91 THR A CA 1
ATOM 742 C C . THR A 1 91 ? 12.910 -5.809 -6.779 1.00 96.94 91 THR A C 1
ATOM 744 O O . THR A 1 91 ? 11.892 -5.657 -7.449 1.00 96.94 91 THR A O 1
ATOM 747 N N . ASP A 1 92 ? 12.993 -6.729 -5.827 1.00 97.31 92 ASP A N 1
ATOM 748 C CA . ASP A 1 92 ? 11.879 -7.551 -5.343 1.00 97.31 92 ASP A CA 1
ATOM 749 C C . ASP A 1 92 ? 11.053 -6.846 -4.247 1.00 97.31 92 ASP A C 1
ATOM 751 O O . ASP A 1 92 ? 10.226 -7.466 -3.569 1.00 97.31 92 ASP A O 1
ATOM 755 N N . ASN A 1 93 ? 11.277 -5.543 -4.049 1.00 97.81 93 ASN A N 1
ATOM 756 C CA . ASN A 1 93 ? 10.567 -4.757 -3.058 1.00 97.81 93 ASN A CA 1
ATOM 757 C C . ASN A 1 93 ? 9.130 -4.487 -3.515 1.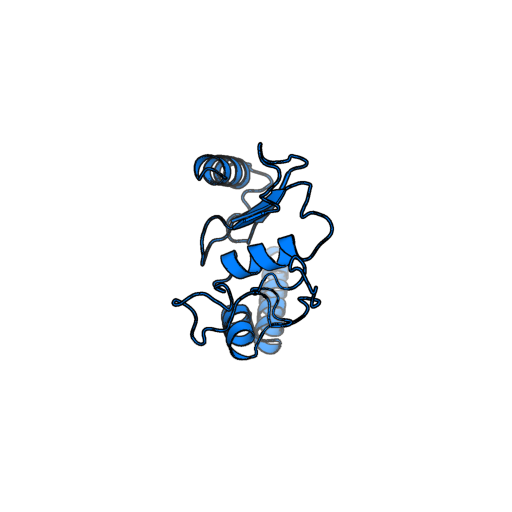00 97.81 93 ASN A C 1
ATOM 759 O O . ASN A 1 93 ? 8.902 -4.011 -4.627 1.00 97.81 93 ASN A O 1
ATOM 763 N N . ILE A 1 94 ? 8.165 -4.699 -2.621 1.00 97.69 94 ILE A N 1
ATOM 764 C CA . ILE A 1 94 ? 6.739 -4.451 -2.876 1.00 97.69 94 ILE A CA 1
ATOM 765 C C . ILE A 1 94 ? 6.429 -3.019 -3.337 1.00 97.69 94 ILE A C 1
ATOM 767 O O . ILE A 1 94 ? 5.421 -2.794 -3.998 1.00 97.69 94 ILE A O 1
ATOM 771 N N . MET A 1 95 ? 7.306 -2.054 -3.042 1.00 97.62 95 MET A N 1
ATOM 772 C CA . MET A 1 95 ? 7.150 -0.646 -3.407 1.00 97.62 95 MET A CA 1
ATOM 773 C C . MET A 1 95 ? 7.842 -0.249 -4.736 1.00 97.62 95 MET A C 1
ATOM 775 O O . MET A 1 95 ? 7.990 0.949 -4.975 1.00 97.62 95 MET A O 1
ATOM 779 N N . ASP A 1 96 ? 8.298 -1.194 -5.577 1.00 95.06 96 ASP A N 1
ATOM 780 C CA . ASP A 1 96 ? 9.165 -0.921 -6.752 1.00 95.06 96 ASP A CA 1
ATOM 781 C C . ASP A 1 96 ? 8.525 -1.117 -8.141 1.00 95.06 96 ASP A C 1
ATOM 783 O O . ASP A 1 96 ? 9.133 -0.733 -9.138 1.00 95.06 96 ASP A O 1
ATOM 787 N N . TYR A 1 97 ? 7.307 -1.668 -8.222 1.00 94.69 97 TYR A N 1
ATOM 788 C CA . TYR A 1 97 ? 6.582 -1.968 -9.478 1.00 94.69 97 TYR A CA 1
ATOM 789 C C . TYR A 1 97 ? 7.294 -2.920 -10.455 1.00 94.69 97 TYR A C 1
ATOM 791 O O . TYR A 1 97 ? 6.956 -2.992 -11.640 1.00 94.69 97 TYR A O 1
ATOM 799 N N . SER A 1 98 ? 8.295 -3.667 -9.993 1.00 96.00 98 SER A N 1
ATOM 800 C CA . SER A 1 98 ? 9.067 -4.553 -10.867 1.00 96.00 98 SER A CA 1
ATOM 801 C C . SER A 1 98 ? 8.244 -5.676 -11.491 1.00 96.00 98 SER A C 1
ATOM 803 O O . SER A 1 98 ? 8.644 -6.201 -12.528 1.00 96.00 98 SER A O 1
ATOM 805 N N . ASP A 1 99 ? 7.112 -6.034 -10.897 1.00 93.62 99 ASP A N 1
ATOM 806 C CA . ASP A 1 99 ? 6.172 -7.061 -11.344 1.00 93.62 99 ASP A CA 1
ATOM 807 C C . ASP A 1 99 ? 5.419 -6.684 -12.629 1.00 93.62 99 ASP A C 1
ATOM 809 O O . ASP A 1 99 ? 5.044 -7.572 -13.392 1.00 93.62 99 ASP A O 1
ATOM 813 N N . ILE A 1 100 ? 5.277 -5.386 -12.915 1.00 90.38 100 ILE A N 1
ATOM 814 C CA . ILE A 1 100 ? 4.645 -4.861 -14.140 1.00 90.38 100 ILE A CA 1
ATOM 815 C C . ILE A 1 100 ? 5.658 -4.319 -15.162 1.00 90.38 100 ILE A C 1
ATOM 817 O O . ILE A 1 100 ? 5.295 -3.617 -16.105 1.00 90.38 100 ILE A O 1
ATOM 821 N N . SER A 1 101 ? 6.947 -4.604 -14.968 1.00 92.25 101 SER A N 1
ATOM 822 C CA . SER A 1 101 ? 8.015 -4.184 -15.880 1.00 92.25 101 SER A CA 1
ATOM 823 C C . SER A 1 101 ? 8.189 -5.137 -17.072 1.00 92.25 101 SER A C 1
ATOM 825 O O . SER A 1 101 ? 7.690 -6.258 -17.061 1.00 92.25 101 SER A O 1
ATOM 827 N N . ASP A 1 102 ? 8.971 -4.735 -18.084 1.00 92.75 102 ASP A N 1
ATOM 828 C CA . ASP A 1 102 ? 9.276 -5.582 -19.255 1.00 92.75 102 ASP A CA 1
ATOM 829 C C . ASP A 1 102 ? 9.952 -6.919 -18.891 1.00 92.75 102 ASP A C 1
ATOM 831 O O . ASP A 1 102 ? 9.868 -7.896 -19.637 1.00 92.75 102 ASP A O 1
ATOM 835 N N . LYS A 1 103 ? 10.662 -6.961 -17.755 1.00 93.88 103 LYS A N 1
ATOM 836 C CA . LYS A 1 103 ? 11.294 -8.164 -17.195 1.00 93.88 103 LYS A CA 1
ATOM 837 C C . LYS A 1 103 ? 10.812 -8.346 -15.755 1.00 93.88 103 LYS A C 1
ATOM 839 O O . LYS A 1 103 ? 11.537 -7.951 -14.840 1.00 93.88 103 LYS A O 1
ATOM 844 N N . PRO A 1 104 ? 9.615 -8.926 -15.557 1.00 95.50 104 PRO A N 1
ATOM 845 C CA . PRO A 1 104 ? 8.977 -8.979 -14.252 1.00 95.50 104 PRO A CA 1
ATOM 846 C C . PRO A 1 104 ? 9.854 -9.612 -13.170 1.00 95.50 104 PRO A C 1
ATOM 848 O O . PRO A 1 104 ? 10.361 -10.724 -13.341 1.00 95.50 104 PRO A O 1
ATOM 851 N N . ILE A 1 105 ? 9.991 -8.920 -12.040 1.00 96.69 105 ILE A N 1
ATOM 852 C CA . ILE A 1 105 ? 10.559 -9.464 -10.800 1.00 96.69 105 ILE A CA 1
ATOM 853 C C . ILE A 1 105 ? 9.414 -9.543 -9.788 1.00 96.69 105 ILE A C 1
ATOM 855 O O . ILE A 1 105 ? 8.746 -8.531 -9.578 1.00 96.69 105 ILE A O 1
ATOM 859 N N . PRO A 1 106 ? 9.167 -10.700 -9.147 1.00 96.06 106 PRO A N 1
ATOM 860 C CA . PRO A 1 106 ? 8.159 -10.796 -8.099 1.00 96.06 106 PRO A CA 1
ATOM 861 C C . PRO A 1 106 ? 8.432 -9.805 -6.964 1.00 96.06 106 PRO A C 1
ATOM 863 O O . PRO A 1 106 ? 9.506 -9.824 -6.363 1.00 96.06 106 PRO A O 1
ATOM 866 N N . VAL A 1 107 ? 7.446 -8.969 -6.647 1.00 96.44 107 VAL A N 1
ATOM 867 C CA . VAL A 1 107 ? 7.545 -7.961 -5.588 1.00 96.44 107 VAL A CA 1
ATOM 868 C C . VAL A 1 107 ? 7.013 -8.530 -4.265 1.00 96.44 107 VAL A C 1
ATOM 870 O O . VAL A 1 107 ? 5.843 -8.414 -3.914 1.00 96.44 107 VAL A O 1
ATOM 873 N N . VAL A 1 108 ? 7.873 -9.252 -3.546 1.00 95.00 108 VAL A N 1
ATOM 874 C CA . VAL A 1 108 ? 7.481 -10.122 -2.416 1.00 95.00 108 VAL A CA 1
ATOM 875 C C . VAL A 1 108 ? 8.064 -9.697 -1.070 1.00 95.00 108 VAL A C 1
ATOM 877 O O . VAL A 1 108 ? 7.746 -10.306 -0.047 1.00 95.00 108 VAL A O 1
ATOM 880 N N . ALA A 1 109 ? 8.921 -8.675 -1.049 1.00 96.06 109 ALA A N 1
ATOM 881 C CA . ALA A 1 109 ? 9.695 -8.311 0.130 1.00 96.06 109 ALA A CA 1
ATOM 882 C C . ALA A 1 109 ? 9.534 -6.840 0.545 1.00 96.06 109 ALA A C 1
ATOM 884 O O . ALA A 1 10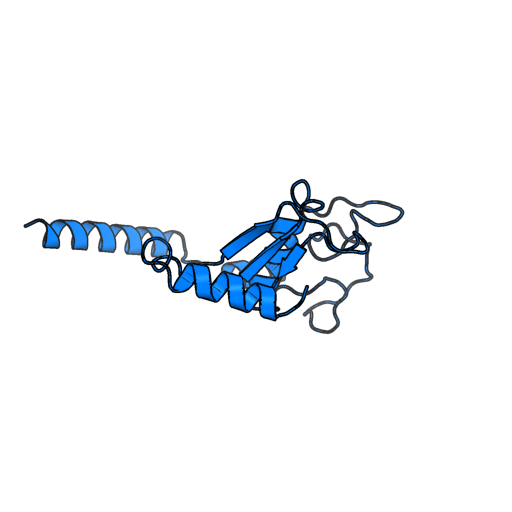9 ? 9.165 -5.965 -0.236 1.00 96.06 109 ALA A O 1
ATOM 885 N N . THR A 1 110 ? 9.886 -6.571 1.801 1.00 96.75 110 THR A N 1
ATOM 886 C CA . THR A 1 110 ? 10.212 -5.235 2.319 1.00 96.75 110 THR A CA 1
ATOM 887 C C . THR A 1 110 ? 11.657 -5.232 2.795 1.00 96.75 110 THR A C 1
ATOM 889 O O . THR A 1 110 ? 12.139 -6.251 3.295 1.00 96.75 110 THR A O 1
ATOM 892 N N . TRP A 1 111 ? 12.338 -4.089 2.751 1.00 96.62 111 TRP A N 1
ATOM 893 C CA . TRP A 1 111 ? 13.644 -3.958 3.401 1.00 96.62 111 TRP A CA 1
ATOM 894 C C . TRP A 1 111 ? 13.512 -3.802 4.915 1.00 96.62 111 TRP A C 1
ATOM 896 O O . TRP A 1 111 ? 12.482 -3.362 5.423 1.00 96.62 111 TRP A O 1
ATOM 906 N N . GLN A 1 112 ? 14.586 -4.100 5.646 1.00 95.62 112 GLN A N 1
ATOM 907 C CA . GLN A 1 112 ? 14.588 -4.046 7.110 1.00 95.62 112 GLN A CA 1
ATOM 908 C C . GLN A 1 112 ? 14.154 -2.677 7.662 1.00 95.62 112 GLN A C 1
ATOM 910 O O . GLN A 1 112 ? 13.392 -2.615 8.620 1.00 95.62 112 GLN A O 1
ATOM 915 N N . PHE A 1 113 ? 14.599 -1.570 7.061 1.00 93.88 113 PHE A N 1
ATOM 916 C CA . PHE A 1 113 ? 14.219 -0.239 7.544 1.00 93.88 113 PHE A CA 1
ATOM 917 C C . PHE A 1 113 ? 12.732 0.070 7.302 1.00 93.88 113 PHE A C 1
ATOM 919 O O . PHE A 1 113 ? 12.093 0.672 8.158 1.00 93.88 113 PHE A O 1
ATOM 926 N N . GLN A 1 114 ? 12.158 -0.385 6.181 1.00 96.00 114 GLN A N 1
ATOM 927 C CA . GLN A 1 114 ? 10.719 -0.274 5.920 1.00 96.00 114 GLN A CA 1
ATOM 928 C C . GLN A 1 114 ? 9.925 -1.131 6.906 1.00 96.00 114 GLN A C 1
ATOM 930 O O . GLN A 1 114 ? 8.922 -0.681 7.448 1.00 96.00 114 GLN A O 1
ATOM 935 N N . TRP A 1 115 ? 10.408 -2.340 7.193 1.00 94.12 115 TRP A N 1
ATOM 936 C CA . TRP A 1 115 ? 9.814 -3.218 8.194 1.00 94.12 115 TRP A CA 1
ATOM 937 C C . TRP A 1 115 ? 9.760 -2.564 9.579 1.00 94.12 115 TRP A C 1
ATOM 939 O O . TRP A 1 115 ? 8.744 -2.659 10.265 1.00 94.12 115 TRP A O 1
ATOM 949 N N . ASN A 1 116 ? 10.806 -1.828 9.961 1.00 92.88 116 ASN A N 1
ATOM 950 C CA . ASN A 1 116 ? 10.816 -1.069 11.211 1.00 92.88 116 ASN A CA 1
ATOM 951 C C . ASN A 1 116 ? 9.740 0.031 11.234 1.00 92.88 116 ASN A C 1
ATOM 953 O O . ASN A 1 116 ? 9.075 0.184 12.253 1.00 92.88 116 ASN A O 1
ATOM 957 N N . ILE A 1 117 ? 9.526 0.747 10.121 1.00 93.50 117 ILE A N 1
ATOM 958 C CA . ILE A 1 117 ? 8.456 1.758 10.000 1.00 93.50 117 ILE A CA 1
ATOM 959 C C . ILE A 1 117 ? 7.080 1.100 10.167 1.00 93.50 117 ILE A C 1
ATOM 961 O O . ILE A 1 117 ? 6.266 1.548 10.970 1.00 93.50 117 ILE A O 1
ATOM 965 N N . LEU A 1 118 ? 6.833 -0.013 9.466 1.00 92.94 118 LEU A N 1
ATOM 966 C CA . LEU A 1 118 ? 5.559 -0.739 9.543 1.00 92.94 118 LEU A CA 1
ATOM 967 C C . LEU A 1 118 ? 5.247 -1.248 10.961 1.00 92.94 118 LEU A C 1
ATOM 969 O O . LEU A 1 118 ? 4.079 -1.375 11.332 1.00 92.94 118 LEU A O 1
ATOM 973 N N . GLN A 1 119 ? 6.278 -1.542 11.755 1.00 89.31 119 GLN A N 1
ATOM 974 C CA . GLN A 1 119 ? 6.137 -2.038 13.123 1.00 89.31 119 GLN A CA 1
ATOM 975 C C . GLN A 1 119 ? 6.158 -0.957 14.205 1.00 89.31 119 GLN A C 1
ATOM 977 O O . GLN A 1 119 ? 5.867 -1.280 15.355 1.00 89.31 119 GLN A O 1
ATOM 982 N N . GLU A 1 120 ? 6.453 0.303 13.877 1.00 85.50 120 GLU A N 1
ATOM 983 C CA . GLU A 1 120 ? 6.706 1.358 14.870 1.00 85.50 120 GLU A CA 1
ATOM 984 C C . GLU A 1 120 ? 5.561 1.517 15.887 1.00 85.50 120 GLU A C 1
ATOM 986 O O . GLU A 1 120 ? 5.795 1.736 17.074 1.00 85.50 120 GLU A O 1
ATOM 991 N N . ASN A 1 121 ? 4.315 1.335 15.435 1.00 75.12 121 ASN A N 1
ATOM 992 C CA . ASN A 1 121 ? 3.110 1.487 16.256 1.00 75.12 121 ASN A CA 1
ATOM 993 C C . ASN A 1 121 ? 2.458 0.154 16.665 1.00 75.12 121 ASN A C 1
ATOM 995 O O . ASN A 1 121 ? 1.359 0.150 17.232 1.00 75.12 121 ASN A O 1
ATOM 999 N N . LEU A 1 122 ? 3.094 -0.984 16.370 1.00 80.50 122 LEU A N 1
ATOM 1000 C CA . LEU A 1 122 ? 2.583 -2.290 16.773 1.00 80.50 122 LEU A CA 1
ATOM 1001 C C . LEU A 1 122 ? 3.037 -2.617 18.202 1.00 80.50 122 LEU A C 1
ATOM 1003 O O . LEU A 1 122 ? 4.213 -2.468 18.530 1.00 80.50 122 LEU A O 1
ATOM 1007 N N . PRO A 1 123 ? 2.128 -3.088 19.076 1.00 80.62 123 PRO A N 1
ATOM 1008 C CA . PRO A 1 123 ? 2.531 -3.535 20.396 1.00 80.62 123 PRO A CA 1
ATOM 1009 C C . PRO A 1 123 ? 3.424 -4.769 20.272 1.00 80.62 123 PRO A C 1
ATOM 1011 O O . PRO A 1 123 ? 3.135 -5.674 19.483 1.00 80.62 123 PRO A O 1
ATOM 1014 N N . THR A 1 124 ? 4.453 -4.858 21.112 1.00 85.31 124 THR A N 1
ATOM 1015 C CA . THR A 1 124 ? 5.232 -6.095 21.232 1.00 85.31 124 THR A CA 1
ATOM 1016 C C . THR A 1 124 ? 4.341 -7.250 21.694 1.00 85.31 124 THR A C 1
ATOM 1018 O O . THR A 1 124 ? 3.250 -7.049 22.240 1.00 85.31 124 THR A O 1
ATOM 1021 N N . VAL A 1 125 ? 4.813 -8.487 21.530 1.00 86.69 125 VAL A N 1
ATOM 1022 C CA . VAL A 1 125 ? 4.092 -9.682 21.997 1.00 86.69 125 VAL A CA 1
ATOM 1023 C C . VAL A 1 125 ? 3.777 -9.587 23.496 1.00 86.69 125 VAL A C 1
ATOM 1025 O O . VAL A 1 125 ? 2.676 -9.935 23.926 1.00 86.69 125 VAL A O 1
ATOM 1028 N N . GLU A 1 126 ? 4.710 -9.076 24.296 1.00 90.19 126 GLU A N 1
ATOM 1029 C CA . GLU A 1 126 ? 4.547 -8.852 25.734 1.00 90.19 126 GLU A CA 1
ATOM 1030 C C . GLU A 1 126 ? 3.478 -7.791 26.012 1.00 90.19 126 GLU A C 1
ATOM 1032 O O . GLU A 1 126 ? 2.557 -8.031 26.797 1.00 90.19 126 GLU A O 1
ATOM 1037 N N . GLN A 1 127 ? 3.554 -6.642 25.331 1.00 88.38 127 GLN A N 1
ATOM 1038 C CA . GLN A 1 127 ? 2.570 -5.567 25.469 1.00 88.38 127 GLN A CA 1
ATOM 1039 C C . GLN A 1 127 ? 1.172 -6.036 25.058 1.00 88.38 127 GLN A C 1
ATOM 1041 O O . GLN A 1 127 ? 0.185 -5.717 25.721 1.00 88.38 127 GLN A O 1
ATOM 1046 N N . TRP A 1 128 ? 1.070 -6.832 23.995 1.00 89.62 128 TRP A N 1
ATOM 1047 C CA . TRP A 1 128 ? -0.189 -7.411 23.547 1.00 89.62 128 TRP A CA 1
ATOM 1048 C C . TRP A 1 128 ? -0.782 -8.365 24.589 1.00 89.62 128 TRP A C 1
ATOM 1050 O O . TRP A 1 128 ? -1.967 -8.248 24.914 1.00 89.62 128 TRP A O 1
ATOM 1060 N N . LYS A 1 129 ? 0.032 -9.268 25.159 1.00 92.38 129 LYS A N 1
ATOM 1061 C CA . LYS A 1 129 ? -0.396 -10.201 26.218 1.00 92.38 129 LYS A CA 1
ATOM 1062 C C . LYS A 1 129 ? -0.928 -9.448 27.437 1.00 92.38 129 LYS A C 1
ATOM 1064 O O . LYS A 1 129 ? -2.010 -9.767 27.932 1.00 92.38 129 LYS A O 1
ATOM 1069 N N . GLU A 1 130 ? -0.214 -8.416 27.874 1.00 93.69 130 GLU A N 1
ATOM 1070 C CA . GLU A 1 130 ? -0.619 -7.599 29.018 1.00 93.69 130 GLU A CA 1
ATOM 1071 C C . GLU A 1 130 ? -1.898 -6.796 28.728 1.00 93.69 130 GLU A C 1
ATOM 1073 O O . GLU A 1 130 ? -2.833 -6.782 29.531 1.00 93.69 130 GLU A O 1
ATOM 1078 N N . ASN A 1 131 ? -2.002 -6.187 27.543 1.00 90.00 131 ASN A N 1
ATOM 1079 C CA . ASN A 1 131 ? -3.205 -5.468 27.118 1.00 90.00 131 ASN A CA 1
ATOM 1080 C C . ASN A 1 131 ? -4.428 -6.392 27.028 1.00 90.00 131 ASN A C 1
ATOM 1082 O O . ASN A 1 131 ? -5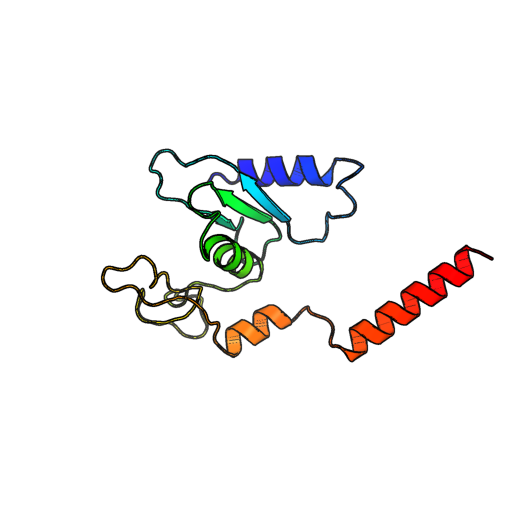.537 -5.991 27.396 1.00 90.00 131 ASN A O 1
ATOM 1086 N N . LYS A 1 132 ? -4.241 -7.634 26.567 1.00 90.50 132 LYS A N 1
ATOM 1087 C CA . LYS A 1 132 ? -5.295 -8.652 26.533 1.00 90.50 132 LYS A CA 1
ATOM 1088 C C . LYS A 1 132 ? -5.764 -9.009 27.945 1.00 90.50 132 LYS A C 1
ATOM 1090 O O . LYS A 1 132 ? -6.967 -8.942 28.201 1.00 90.50 132 LYS A O 1
ATOM 1095 N N . ARG A 1 133 ? -4.837 -9.283 28.872 1.00 93.06 133 ARG A N 1
ATOM 1096 C CA . ARG A 1 133 ? -5.147 -9.580 30.283 1.00 93.06 133 ARG A CA 1
ATOM 1097 C C . ARG A 1 133 ? -5.953 -8.453 30.937 1.00 93.06 133 ARG A C 1
ATOM 1099 O O . ARG A 1 133 ? -7.026 -8.703 31.482 1.00 93.06 133 ARG A O 1
ATOM 1106 N N . LYS A 1 134 ? -5.511 -7.198 30.783 1.00 92.06 134 LYS A N 1
ATOM 1107 C CA . LYS A 1 134 ? -6.222 -6.012 31.303 1.00 92.06 134 LYS A CA 1
ATOM 1108 C C . LYS A 1 134 ? -7.653 -5.894 30.765 1.00 92.06 134 LYS A C 1
ATOM 1110 O O . LYS A 1 134 ? -8.574 -5.555 31.507 1.00 92.06 134 LYS A O 1
ATOM 1115 N N . ARG A 1 135 ? -7.867 -6.175 29.472 1.00 89.56 135 ARG A N 1
ATOM 1116 C CA . ARG A 1 135 ? -9.210 -6.157 28.857 1.00 89.56 135 ARG A CA 1
ATOM 1117 C C . ARG A 1 135 ? -10.119 -7.245 29.433 1.00 89.56 135 ARG A C 1
ATOM 1119 O O . ARG A 1 135 ? -11.304 -6.989 29.635 1.00 89.56 135 ARG A O 1
ATOM 1126 N N . GLU A 1 136 ? -9.588 -8.437 29.691 1.00 91.75 136 GLU A N 1
ATOM 1127 C CA . GLU A 1 136 ? -10.340 -9.552 30.283 1.00 91.75 136 GLU A CA 1
ATOM 1128 C C . GLU A 1 136 ? -10.716 -9.282 31.747 1.00 91.75 136 GLU A C 1
ATOM 1130 O O . GLU A 1 136 ? -11.858 -9.517 32.141 1.00 91.75 136 GLU A O 1
ATOM 1135 N N . GLU A 1 137 ? -9.802 -8.720 32.538 1.00 91.81 137 GLU A N 1
ATOM 1136 C CA . GLU A 1 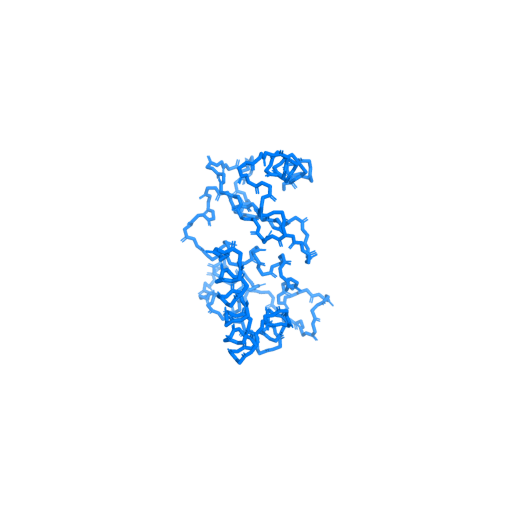137 ? -10.064 -8.317 33.927 1.00 91.81 137 GLU A CA 1
ATOM 1137 C C . GLU A 1 137 ? -11.139 -7.230 34.016 1.00 91.81 137 GLU A C 1
ATOM 1139 O O . GLU A 1 137 ? -12.077 -7.349 34.807 1.00 91.81 137 GLU A O 1
ATOM 1144 N N . LYS A 1 138 ? -11.074 -6.219 33.139 1.00 89.81 138 LYS A N 1
ATOM 1145 C CA . LYS A 1 138 ? -12.080 -5.150 33.076 1.00 89.81 138 LYS A CA 1
ATOM 1146 C C . LYS A 1 138 ? -13.476 -5.685 32.733 1.00 89.81 138 LYS A C 1
ATOM 1148 O O . LYS A 1 138 ? -14.456 -5.248 33.324 1.00 89.81 138 LYS A O 1
ATOM 1153 N N . LYS A 1 139 ? -13.582 -6.669 31.830 1.00 84.25 139 LYS A N 1
ATOM 1154 C CA . LYS A 1 139 ? -14.863 -7.333 31.514 1.00 84.25 139 LYS A CA 1
ATOM 1155 C C . LYS A 1 139 ? -15.439 -8.096 32.712 1.00 84.25 139 LYS A C 1
ATOM 1157 O O . LYS A 1 139 ? -16.645 -8.054 32.925 1.00 84.25 139 LYS A O 1
ATOM 1162 N N . LYS A 1 140 ? -14.594 -8.761 33.509 1.00 83.25 140 LYS A N 1
ATOM 1163 C CA . LYS A 1 140 ? -15.032 -9.475 34.723 1.00 83.25 140 LYS A CA 1
ATOM 1164 C C . LYS A 1 140 ? -15.563 -8.527 35.802 1.00 83.25 140 LYS A C 1
ATOM 1166 O O . LYS A 1 140 ? -16.487 -8.902 36.510 1.00 83.25 140 LYS A O 1
ATOM 1171 N N . GLN A 1 141 ? -15.001 -7.323 35.916 1.00 77.50 141 GLN A N 1
ATOM 1172 C CA . GLN A 1 141 ? -15.457 -6.306 36.874 1.00 77.50 141 GLN A CA 1
ATOM 1173 C C . GLN A 1 141 ? -16.788 -5.651 36.482 1.00 77.50 141 GLN A C 1
ATOM 1175 O O . GLN A 1 141 ? -17.523 -5.238 37.364 1.00 77.50 141 GLN A O 1
ATOM 1180 N N . ILE A 1 142 ? -17.100 -5.559 35.186 1.00 77.31 142 ILE A N 1
ATOM 1181 C CA . ILE A 1 142 ? -18.363 -4.978 34.690 1.00 77.31 142 ILE A CA 1
ATOM 1182 C C . ILE A 1 142 ? -19.540 -5.959 34.835 1.00 77.31 142 ILE A C 1
ATOM 1184 O O . ILE A 1 142 ? -20.682 -5.535 34.963 1.00 77.31 142 ILE A O 1
ATOM 1188 N N . ASN A 1 143 ? -19.269 -7.267 34.823 1.00 67.62 143 ASN A N 1
ATOM 1189 C CA . ASN A 1 143 ? -20.286 -8.322 34.906 1.00 67.62 143 ASN A CA 1
ATOM 1190 C C . ASN A 1 143 ? -20.575 -8.791 36.349 1.00 67.62 143 ASN A C 1
ATOM 1192 O O . ASN A 1 143 ? -21.133 -9.875 36.529 1.00 67.62 143 ASN A O 1
ATOM 1196 N N . LYS A 1 144 ? -20.148 -8.032 37.362 1.00 54.38 144 LYS A N 1
ATOM 1197 C CA . LYS A 1 144 ? -20.310 -8.336 38.788 1.00 54.38 144 LYS A CA 1
ATOM 1198 C C . LYS A 1 144 ? -21.054 -7.198 39.470 1.00 54.38 144 LYS A C 1
ATOM 1200 O O . LYS A 1 144 ? -21.874 -7.514 40.355 1.00 54.38 144 LYS A O 1
#

Foldseek 3Di:
DDLVVVVVVLCVQCVDPVRVVCNPAQDEAEEADADPVNPDQKAASAQQARYIYGYNVVPPALRSVLRVLSNLHDAALQDPPDPHHDDALDDLDSRRCVCVDPNRDHNDDHDPVSVCSSCVPPDDPVRVVVVVVVVVVVVVVVVD

Radius of gyration: 18.5 Å; chains: 1; bounding box: 41×24×58 Å

Sequence (144 aa):
MPAEVFEYLTKTFNEDNITSKYKEYHKIFFLNEKNEDESLYGQARKICSKEVVVLAPGLHDTTCAHELFHALGLYHSFSSSNLHTFEKNKTDNIMDYSDISDKPIPVVATWQFQWNILQENLPTVEQWKENKRKREEKKKQINK

pLDDT: mean 93.11, std 5.96, range [54.38, 98.0]

Secondary structure (DSSP, 8-state):
--HHHHHHHHHHHHHSTTTGGGTTS-EEEEES---TTS--SEEESSSS-SEEEEEGGGGGSTHHHHHHHHHTTPPPTT-TTSSS---TT-SSBTTS-GGGSSS-----B--HHHHHHHHTTSPPHHHHHHHHHHHHHHHHHHT-